Protein AF-X6FQK4-F1 (afdb_monomer)

Nearest PDB structures (foldseek):
  3woj-assembly1_B  TM=8.296E-01  e=2.332E-05  Pseudoxanthomonas mexicana
  7dkb-assembly1_A  TM=7.416E-01  e=2.650E-05  Stenotrophomonas maltophilia R551-3
  3wop-assembly1_B  TM=7.077E-01  e=4.422E-05  Pseudoxanthomonas mexicana
  4y06-assembly2_B  TM=7.006E-01  e=1.016E-04  Pseudoxanthomonas mexicana
  3wor-assembly1_B  TM=6.835E-01  e=1.695E-04  Pseudoxanthomonas mexicana

pLDDT: mean 78.22, std 18.12, range [34.06, 96.94]

Sequence (167 aa):
MWMPGQTAEVGAAMRADGLQIDPAQLGRLDADPLNAVVSLGGCSAPSSVHKAGRNQSSLRVRIHPIPQQGGLGLSHRRFSGGFLAKSLGEELPAAPGSRIYVIEDMRDVTAEMLKSVSDKLNGFARYERLDTNRKALIAACEGQPNSPCDVVPIMAAPPSIPAEARS

Radius of gyration: 21.99 Å; Cα contacts (8 Å, |Δi|>4): 129; chains: 1; bounding box: 53×52×55 Å

Solvent-accessible surface area (backbone atoms only — not comparable to full-atom values): 10969 Å² total; per-residue (Å²): 138,82,56,45,82,48,31,50,82,49,26,68,61,44,42,74,75,62,51,87,64,64,36,58,48,56,44,36,47,83,34,77,74,47,52,33,48,31,35,52,85,90,48,78,38,63,40,47,79,43,74,70,56,98,89,38,78,41,80,45,66,78,70,87,81,74,86,80,62,92,79,63,71,92,84,68,72,48,88,84,71,58,88,80,61,92,46,81,89,58,56,74,82,73,64,89,88,70,56,79,46,73,67,80,80,88,79,91,53,64,70,64,44,46,57,95,60,57,93,84,48,55,74,66,61,43,49,54,49,39,51,51,35,48,53,52,54,33,56,66,52,43,71,44,88,94,40,88,60,83,86,80,92,70,87,72,71,76,77,77,76,60,76,83,76,76,119

Structure (mmCIF, N/CA/C/O backbone):
data_AF-X6FQK4-F1
#
_entry.id   AF-X6FQK4-F1
#
loop_
_atom_site.group_PDB
_atom_site.id
_atom_site.type_symbol
_atom_site.label_atom_id
_atom_site.label_alt_id
_atom_site.label_comp_id
_atom_site.label_asym_id
_atom_site.label_entity_id
_atom_site.label_seq_id
_atom_site.pdbx_PDB_ins_code
_atom_site.Cartn_x
_atom_site.Cartn_y
_atom_site.Cartn_z
_atom_site.occupancy
_atom_site.B_iso_or_equiv
_atom_site.auth_seq_id
_atom_site.auth_comp_id
_atom_site.auth_asym_id
_atom_site.auth_atom_id
_atom_site.pdbx_PDB_model_num
ATOM 1 N N . MET A 1 1 ? -14.454 -4.004 -6.851 1.00 83.12 1 MET A N 1
ATOM 2 C CA . MET A 1 1 ? -12.980 -4.017 -6.728 1.00 83.12 1 MET A CA 1
ATOM 3 C C . MET A 1 1 ? -12.654 -4.852 -5.506 1.00 83.12 1 MET A C 1
ATOM 5 O O . MET A 1 1 ? -13.236 -4.579 -4.466 1.00 83.12 1 MET A O 1
ATOM 9 N N . TRP A 1 2 ? -11.832 -5.890 -5.655 1.00 87.75 2 TRP A N 1
ATOM 10 C CA . TRP A 1 2 ? -11.485 -6.822 -4.575 1.00 87.75 2 TRP A CA 1
ATOM 11 C C . TRP A 1 2 ? -10.170 -6.413 -3.923 1.00 87.75 2 TRP A C 1
ATOM 13 O O . TRP A 1 2 ? -9.267 -5.948 -4.621 1.00 87.75 2 TRP A O 1
ATOM 23 N N . MET A 1 3 ? -10.047 -6.599 -2.610 1.00 87.75 3 MET A N 1
ATOM 24 C CA . MET A 1 3 ? -8.748 -6.472 -1.953 1.00 87.75 3 MET A CA 1
ATOM 25 C C . MET A 1 3 ? -7.875 -7.699 -2.246 1.00 87.75 3 MET A C 1
ATOM 27 O O . MET A 1 3 ? -8.416 -8.798 -2.380 1.00 87.75 3 MET A O 1
ATOM 31 N N . PRO A 1 4 ? -6.537 -7.553 -2.266 1.00 88.19 4 PRO A N 1
ATOM 32 C CA . PRO A 1 4 ? -5.607 -8.675 -2.412 1.00 88.19 4 PRO A CA 1
ATOM 33 C C . PRO A 1 4 ? -5.918 -9.842 -1.463 1.00 88.19 4 PRO A C 1
ATOM 35 O O . PRO A 1 4 ? -6.039 -10.981 -1.907 1.00 88.19 4 PRO A O 1
ATOM 38 N N . GLY A 1 5 ? -6.190 -9.559 -0.184 1.00 85.31 5 GLY A N 1
ATOM 39 C CA . GLY A 1 5 ? -6.549 -10.583 0.807 1.00 85.31 5 GLY A CA 1
ATOM 40 C C . GLY A 1 5 ? -7.865 -11.332 0.538 1.00 85.31 5 GLY A C 1
ATOM 41 O O . GLY A 1 5 ? -8.058 -12.418 1.068 1.00 85.31 5 GLY A O 1
ATOM 42 N N . GLN A 1 6 ? -8.755 -10.802 -0.309 1.00 88.88 6 GLN A N 1
ATOM 43 C CA . GLN A 1 6 ? -10.044 -11.425 -0.652 1.00 88.88 6 GLN A CA 1
ATOM 44 C C . GLN A 1 6 ? -9.968 -12.316 -1.900 1.00 88.88 6 GLN A C 1
ATOM 46 O O . GLN A 1 6 ? -10.919 -13.027 -2.218 1.00 88.88 6 GLN A O 1
ATOM 51 N N . THR A 1 7 ? -8.854 -12.287 -2.635 1.00 89.06 7 THR A N 1
ATOM 52 C CA . THR A 1 7 ? -8.713 -12.974 -3.933 1.00 89.06 7 THR A CA 1
ATOM 53 C C . THR A 1 7 ? -8.878 -14.491 -3.838 1.00 89.06 7 THR A C 1
ATOM 55 O O . THR A 1 7 ? -9.405 -15.109 -4.762 1.00 89.06 7 THR A O 1
ATOM 58 N N . ALA A 1 8 ? -8.517 -15.092 -2.702 1.00 88.62 8 ALA A N 1
ATOM 59 C CA . ALA A 1 8 ? -8.751 -16.509 -2.446 1.00 88.62 8 ALA A CA 1
ATOM 60 C C . ALA A 1 8 ? -10.253 -16.856 -2.407 1.00 88.62 8 ALA A C 1
ATOM 62 O O . ALA A 1 8 ? -10.662 -17.858 -2.994 1.00 88.62 8 ALA A O 1
ATOM 63 N N . GLU A 1 9 ? -11.083 -16.009 -1.787 1.00 89.38 9 GLU A N 1
ATOM 64 C CA . GLU A 1 9 ? -12.531 -16.233 -1.636 1.00 89.38 9 GLU A CA 1
ATOM 65 C C . GLU A 1 9 ? -13.260 -16.193 -2.984 1.00 89.38 9 GLU A C 1
ATOM 67 O O . GLU A 1 9 ? -14.168 -16.981 -3.243 1.00 89.38 9 GLU A O 1
ATOM 72 N N . VAL A 1 10 ? -12.822 -15.308 -3.881 1.00 92.12 10 VAL A N 1
ATOM 73 C CA . VAL A 1 10 ? -13.393 -15.154 -5.231 1.00 92.12 10 VAL A CA 1
ATOM 74 C C . VAL A 1 10 ? -12.674 -15.996 -6.283 1.00 92.12 10 VAL A C 1
ATOM 76 O O . VAL A 1 10 ? -12.999 -15.942 -7.470 1.00 92.12 10 VAL A O 1
ATOM 79 N N . GLY A 1 11 ? -11.710 -16.812 -5.861 1.00 91.94 11 GLY A N 1
ATOM 80 C CA . GLY A 1 11 ? -10.795 -17.506 -6.753 1.00 91.94 11 GLY A CA 1
ATOM 81 C C . GLY A 1 11 ? -11.466 -18.481 -7.720 1.00 91.94 11 GLY A C 1
ATOM 82 O O . GLY A 1 11 ? -10.976 -18.676 -8.830 1.00 91.94 11 GLY A O 1
ATOM 83 N N . ALA A 1 12 ? -12.599 -19.081 -7.342 1.00 93.19 12 ALA A N 1
ATOM 84 C CA . ALA A 1 12 ? -13.366 -19.949 -8.239 1.00 93.19 12 ALA A CA 1
ATOM 85 C C . ALA A 1 12 ? -13.907 -19.179 -9.456 1.00 93.19 12 ALA A C 1
ATOM 87 O O . ALA A 1 12 ? -13.755 -19.643 -10.585 1.00 93.19 12 ALA A O 1
ATOM 88 N N . ALA A 1 13 ? -14.460 -17.982 -9.234 1.00 94.19 13 ALA A N 1
ATOM 89 C CA . ALA A 1 13 ? -14.931 -17.113 -10.308 1.00 94.19 13 ALA A CA 1
ATOM 90 C C . ALA A 1 13 ? -13.761 -16.625 -11.177 1.00 94.19 13 ALA A C 1
ATOM 92 O O . ALA A 1 13 ? -13.819 -16.730 -12.395 1.00 94.19 13 ALA A O 1
ATOM 93 N N . MET A 1 14 ? -12.647 -16.211 -10.559 1.00 93.88 14 MET A N 1
ATOM 94 C CA . MET A 1 14 ? -11.460 -15.762 -11.302 1.00 93.88 14 MET A CA 1
ATOM 95 C C . MET A 1 14 ? -10.903 -16.850 -12.233 1.00 93.88 14 MET A C 1
ATOM 97 O O . MET A 1 14 ? -10.514 -16.558 -13.362 1.00 93.88 14 MET A O 1
ATOM 101 N N . ARG A 1 15 ? -10.868 -18.112 -11.780 1.00 94.44 15 ARG A N 1
ATOM 102 C CA . ARG A 1 15 ? -10.434 -19.245 -12.615 1.00 94.44 15 ARG A CA 1
ATOM 103 C C . ARG A 1 15 ? -11.431 -19.545 -13.734 1.00 94.44 15 ARG A C 1
ATOM 105 O O . ARG A 1 15 ? -10.999 -19.832 -14.846 1.00 94.44 15 ARG A O 1
ATOM 112 N N . ALA A 1 16 ? -12.735 -19.451 -13.465 1.00 96.31 16 ALA A N 1
ATOM 113 C CA . ALA A 1 16 ? -13.768 -19.602 -14.492 1.00 96.31 16 ALA A CA 1
ATOM 114 C C . ALA A 1 16 ? -13.632 -18.544 -15.603 1.00 96.31 16 ALA A C 1
ATOM 116 O O . ALA A 1 16 ? -13.812 -18.864 -16.775 1.00 96.31 16 ALA A O 1
ATOM 117 N N . ASP A 1 17 ? -13.205 -17.332 -15.242 1.00 95.88 17 ASP A N 1
ATOM 118 C CA . ASP A 1 17 ? -12.923 -16.234 -16.175 1.00 95.88 17 ASP A CA 1
ATOM 119 C C . ASP A 1 17 ? -11.543 -16.346 -16.861 1.00 95.88 17 ASP A C 1
ATOM 121 O O . ASP A 1 17 ? -11.167 -15.490 -17.664 1.00 95.88 17 ASP A O 1
ATOM 125 N N . GLY A 1 18 ? -10.777 -17.407 -16.579 1.00 96.00 18 GLY A N 1
ATOM 126 C CA . GLY A 1 18 ? -9.533 -17.728 -17.277 1.00 96.00 18 GLY A CA 1
ATOM 127 C C . GLY A 1 18 ? -8.243 -17.356 -16.546 1.00 96.00 18 GLY A C 1
ATOM 128 O O . GLY A 1 18 ? -7.176 -17.405 -17.165 1.00 96.00 18 GLY A O 1
ATOM 129 N N . LEU A 1 19 ? -8.283 -17.021 -15.250 1.00 94.25 19 LEU A N 1
ATOM 130 C CA . LEU A 1 19 ? -7.062 -16.845 -14.458 1.00 94.25 19 LEU A CA 1
ATOM 131 C C . LEU A 1 19 ? -6.257 -18.156 -14.408 1.00 94.25 19 LEU A C 1
ATOM 133 O O . LEU A 1 19 ? -6.755 -19.184 -13.953 1.00 94.25 19 LEU A O 1
ATOM 137 N N . GLN A 1 20 ? -5.000 -18.097 -14.853 1.00 94.31 20 GLN A N 1
ATOM 138 C CA . GLN A 1 20 ? -4.105 -19.263 -14.949 1.00 94.31 20 GLN A CA 1
ATOM 139 C C . GLN A 1 20 ? -3.188 -19.450 -13.733 1.00 94.31 20 GLN A C 1
ATOM 141 O O . GLN A 1 20 ? -2.546 -20.487 -13.596 1.00 94.31 20 GLN A O 1
ATOM 146 N N . ILE A 1 21 ? -3.097 -18.443 -12.866 1.00 92.19 21 ILE A N 1
ATOM 147 C CA . ILE A 1 21 ? -2.326 -18.506 -11.620 1.00 92.19 21 ILE A CA 1
ATOM 148 C C . ILE A 1 21 ? -3.248 -18.829 -10.452 1.00 92.19 21 ILE A C 1
ATOM 150 O O . ILE A 1 21 ? -4.464 -18.647 -10.543 1.00 92.19 21 ILE A O 1
ATOM 154 N N . ASP A 1 22 ? -2.675 -19.288 -9.343 1.00 91.50 22 ASP A N 1
ATOM 155 C CA . ASP A 1 22 ? -3.448 -19.500 -8.128 1.00 91.50 22 ASP A CA 1
ATOM 156 C C . ASP A 1 22 ? -3.954 -18.147 -7.580 1.00 91.50 22 ASP A C 1
ATOM 158 O O . ASP A 1 22 ? -3.133 -17.293 -7.247 1.00 91.50 22 ASP A O 1
ATOM 162 N N . PRO A 1 23 ? -5.276 -17.915 -7.454 1.00 91.62 23 PRO A N 1
ATOM 163 C CA . PRO A 1 23 ? -5.832 -16.729 -6.811 1.00 91.62 23 PRO A CA 1
ATOM 164 C C . PRO A 1 23 ? -5.220 -16.426 -5.442 1.00 91.62 23 PRO A C 1
ATOM 166 O O . PRO A 1 23 ? -5.034 -15.260 -5.127 1.00 91.62 23 PRO A O 1
ATOM 169 N N . ALA A 1 24 ? -4.844 -17.438 -4.649 1.00 89.06 24 ALA A N 1
ATOM 170 C CA . ALA A 1 24 ? -4.211 -17.209 -3.348 1.00 89.06 24 ALA A CA 1
ATOM 171 C C . ALA A 1 24 ? -2.852 -16.489 -3.458 1.00 89.06 24 ALA A C 1
ATOM 173 O O . ALA A 1 24 ? -2.458 -15.755 -2.551 1.00 89.06 24 ALA A O 1
ATOM 174 N N . GLN A 1 25 ? -2.155 -16.632 -4.590 1.00 90.00 25 GLN A N 1
ATOM 175 C CA . GLN A 1 25 ? -0.916 -15.909 -4.876 1.00 90.00 25 GLN A CA 1
ATOM 176 C C . GLN A 1 25 ? -1.156 -14.398 -4.987 1.00 90.00 25 GLN A C 1
ATOM 178 O O . GLN A 1 25 ? -0.294 -13.612 -4.610 1.00 90.00 25 GLN A O 1
ATOM 183 N N . LEU A 1 26 ? -2.348 -13.973 -5.413 1.00 89.69 26 LEU A N 1
ATOM 184 C CA . LEU A 1 26 ? -2.734 -12.561 -5.461 1.00 89.69 26 LEU A CA 1
ATOM 185 C C . LEU A 1 26 ? -3.021 -11.964 -4.070 1.00 89.69 26 LEU A C 1
ATOM 187 O O . LEU A 1 26 ? -3.297 -10.775 -3.964 1.00 89.69 26 LEU A O 1
ATOM 191 N N . GLY A 1 27 ? -2.939 -12.750 -2.995 1.00 88.06 27 GLY A N 1
ATOM 192 C CA . GLY A 1 27 ? -2.893 -12.234 -1.625 1.00 88.06 27 GLY A CA 1
ATOM 193 C C . GLY A 1 27 ? -1.486 -11.844 -1.163 1.00 88.06 27 GLY A C 1
ATOM 194 O O . GLY A 1 27 ? -1.341 -11.170 -0.146 1.00 88.06 27 GLY A O 1
ATOM 195 N N . ARG A 1 28 ? -0.441 -12.258 -1.891 1.00 87.69 28 ARG A N 1
ATOM 196 C CA . ARG A 1 28 ? 0.966 -12.051 -1.532 1.00 87.69 28 ARG A CA 1
ATOM 197 C C . ARG A 1 28 ? 1.509 -10.799 -2.213 1.00 87.69 28 ARG A C 1
ATOM 199 O O . ARG A 1 28 ? 1.847 -10.824 -3.391 1.00 87.69 28 ARG A O 1
ATOM 206 N N . LEU A 1 29 ? 1.587 -9.699 -1.468 1.00 87.50 29 LEU A N 1
ATOM 207 C CA . LEU A 1 29 ? 2.093 -8.414 -1.978 1.00 87.50 29 LEU A CA 1
ATOM 208 C C . LEU A 1 29 ? 3.618 -8.397 -2.147 1.00 87.50 29 LEU A C 1
ATOM 210 O O . LEU A 1 29 ? 4.143 -7.625 -2.941 1.00 87.50 29 LEU A O 1
ATOM 214 N N . ASP A 1 30 ? 4.314 -9.287 -1.443 1.00 84.88 30 ASP A N 1
ATOM 215 C CA . ASP A 1 30 ? 5.761 -9.492 -1.495 1.00 84.88 30 ASP A CA 1
ATOM 216 C C . ASP A 1 30 ? 6.210 -10.404 -2.652 1.00 84.88 30 ASP A C 1
ATOM 218 O O . ASP A 1 30 ? 7.408 -10.552 -2.903 1.00 84.88 30 ASP A O 1
ATOM 222 N N . ALA A 1 31 ? 5.263 -11.012 -3.373 1.00 85.31 31 ALA A N 1
ATOM 223 C CA . ALA A 1 31 ? 5.526 -11.990 -4.421 1.00 85.31 31 ALA A CA 1
ATOM 224 C C . ALA A 1 31 ? 4.963 -11.564 -5.783 1.00 85.31 31 ALA A C 1
ATOM 226 O O . ALA A 1 31 ? 4.054 -10.736 -5.890 1.00 85.31 31 ALA A O 1
ATOM 227 N N . ASP A 1 32 ? 5.504 -12.170 -6.840 1.00 84.94 32 ASP A N 1
ATOM 228 C CA . ASP A 1 32 ? 4.987 -11.993 -8.194 1.00 84.94 32 ASP A CA 1
ATOM 229 C C . ASP A 1 32 ? 3.508 -12.427 -8.251 1.00 84.94 32 ASP A C 1
ATOM 231 O O . ASP A 1 32 ? 3.145 -13.433 -7.637 1.00 84.94 32 ASP A O 1
ATOM 235 N N . PRO A 1 33 ? 2.641 -11.733 -9.012 1.00 87.44 33 PRO A N 1
ATOM 236 C CA . PRO A 1 33 ? 2.933 -10.537 -9.804 1.00 87.44 33 PRO A CA 1
ATOM 237 C C . PRO A 1 33 ? 2.742 -9.212 -9.041 1.00 87.44 33 PRO A C 1
ATOM 239 O O . PRO A 1 33 ? 2.962 -8.149 -9.621 1.00 87.44 33 PRO A O 1
ATOM 242 N N . LEU A 1 34 ? 2.262 -9.232 -7.792 1.00 88.75 34 LEU A N 1
ATOM 243 C CA . LEU A 1 34 ? 1.819 -8.010 -7.110 1.00 88.75 34 LEU A CA 1
ATOM 244 C C . LEU A 1 34 ? 2.961 -7.159 -6.554 1.00 88.75 34 LEU A C 1
ATOM 246 O O . LEU A 1 34 ? 2.822 -5.938 -6.528 1.00 88.75 34 LEU A O 1
ATOM 250 N N . ASN A 1 35 ? 4.105 -7.761 -6.234 1.00 86.19 35 ASN A N 1
ATOM 251 C CA . ASN A 1 35 ? 5.340 -7.037 -5.902 1.00 86.19 35 ASN A CA 1
ATOM 252 C C . ASN A 1 35 ? 5.823 -6.095 -7.027 1.00 86.19 35 ASN A C 1
ATOM 254 O O . ASN A 1 35 ? 6.616 -5.186 -6.787 1.00 86.19 35 ASN A O 1
ATOM 258 N N . ALA A 1 36 ? 5.353 -6.305 -8.260 1.00 87.06 36 ALA A N 1
ATOM 259 C CA . ALA A 1 36 ? 5.679 -5.491 -9.416 1.00 87.06 36 ALA A CA 1
ATOM 260 C C . ALA A 1 36 ? 4.709 -4.313 -9.601 1.00 87.06 36 ALA A C 1
ATOM 262 O O . ALA A 1 36 ? 4.937 -3.484 -10.481 1.00 87.06 36 ALA A O 1
ATOM 263 N N . VAL A 1 37 ? 3.649 -4.178 -8.804 1.00 87.94 37 VAL A N 1
ATOM 264 C CA . VAL A 1 37 ? 2.700 -3.059 -8.906 1.00 87.94 37 VAL A CA 1
ATOM 265 C C . VAL A 1 37 ? 3.083 -1.961 -7.917 1.00 87.94 37 VAL A C 1
ATOM 267 O O . VAL A 1 37 ? 3.206 -2.205 -6.722 1.00 87.94 37 VAL A O 1
ATOM 270 N N . VAL A 1 38 ? 3.242 -0.728 -8.405 1.00 89.19 38 VAL A N 1
ATOM 271 C CA . VAL A 1 38 ? 3.621 0.427 -7.574 1.00 89.19 38 VAL A CA 1
ATOM 272 C C . VAL A 1 38 ? 2.633 1.580 -7.716 1.00 89.19 38 VAL A C 1
ATOM 274 O O . VAL A 1 38 ? 1.948 1.718 -8.735 1.00 89.19 38 VAL A O 1
ATOM 277 N N . SER A 1 39 ? 2.577 2.440 -6.700 1.00 89.31 39 SER A N 1
ATOM 278 C CA . SER A 1 39 ? 1.790 3.676 -6.721 1.00 89.31 39 SER A CA 1
ATOM 279 C C . SER A 1 39 ? 2.678 4.885 -7.009 1.00 89.31 39 SER A C 1
ATOM 281 O O . SER A 1 39 ? 3.774 5.016 -6.471 1.00 89.31 39 SER A O 1
ATOM 283 N N . LEU A 1 40 ? 2.182 5.794 -7.844 1.00 86.94 40 LEU A N 1
ATOM 284 C CA . 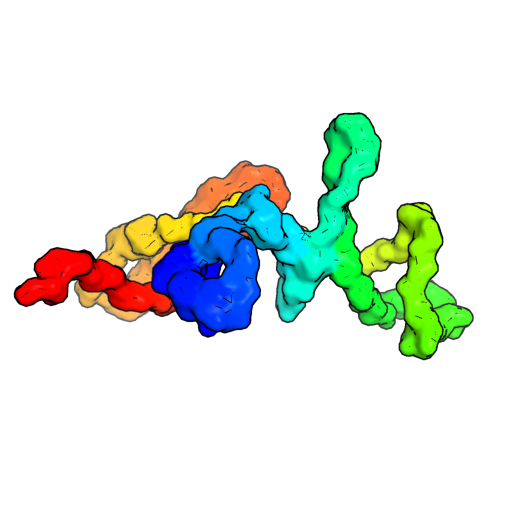LEU A 1 40 ? 2.792 7.091 -8.151 1.00 86.94 40 LEU A CA 1
ATOM 285 C C . LEU A 1 40 ? 2.113 8.250 -7.397 1.00 86.94 40 LEU A C 1
ATOM 287 O O . LEU A 1 40 ? 2.328 9.409 -7.739 1.00 86.94 40 LEU A O 1
ATOM 291 N N . GLY A 1 41 ? 1.254 7.954 -6.412 1.00 81.75 41 GLY A N 1
ATOM 292 C CA . GLY A 1 41 ? 0.497 8.977 -5.680 1.00 81.75 41 GLY A CA 1
ATOM 293 C C . GLY A 1 41 ? -0.686 9.540 -6.477 1.00 81.75 41 GLY A C 1
ATOM 294 O O . GLY A 1 41 ? -0.831 10.749 -6.610 1.00 81.75 41 GLY A O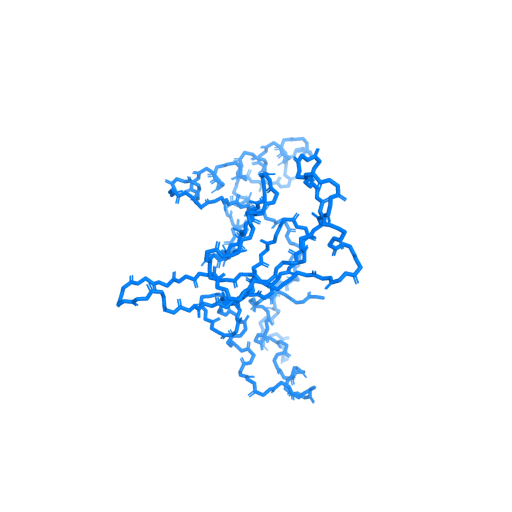 1
ATOM 295 N N . GLY A 1 42 ? -1.519 8.657 -7.037 1.00 83.88 42 GLY A N 1
ATOM 296 C CA . GLY A 1 42 ? -2.701 9.021 -7.839 1.00 83.88 42 GLY A CA 1
ATOM 297 C C . GLY A 1 42 ? -2.822 8.244 -9.151 1.00 83.88 42 GLY A C 1
ATOM 298 O O . GLY A 1 42 ? -3.866 8.258 -9.795 1.00 83.88 42 GLY A O 1
ATOM 299 N N . CYS A 1 43 ? -1.769 7.526 -9.534 1.00 83.81 43 CYS A N 1
ATOM 300 C CA . CYS A 1 43 ? -1.765 6.558 -10.627 1.00 83.81 43 CYS A CA 1
ATOM 301 C C . CYS A 1 43 ? -1.066 5.276 -10.166 1.00 83.81 43 CYS A C 1
ATOM 303 O O . CYS A 1 43 ? -0.180 5.324 -9.312 1.00 83.81 43 CYS A O 1
ATOM 305 N N . SER A 1 44 ? -1.435 4.144 -10.756 1.00 85.19 44 SER A N 1
ATOM 306 C CA . SER A 1 44 ? -0.705 2.882 -10.612 1.00 85.19 44 SER A CA 1
ATOM 307 C C . SER A 1 44 ? 0.227 2.703 -11.801 1.00 85.19 44 SER A C 1
ATOM 309 O O . SER A 1 44 ? -0.115 3.085 -12.922 1.00 85.19 44 SER A O 1
ATOM 311 N N . ALA A 1 45 ? 1.391 2.106 -11.577 1.00 84.50 45 ALA A N 1
ATOM 312 C CA . ALA A 1 45 ? 2.305 1.756 -12.650 1.00 84.50 45 ALA A CA 1
ATOM 313 C C . ALA A 1 45 ? 2.851 0.340 -12.449 1.00 84.50 45 ALA A C 1
ATOM 315 O O . ALA A 1 45 ? 3.092 -0.073 -11.312 1.00 84.50 45 ALA A O 1
ATOM 316 N N . PRO A 1 46 ? 3.073 -0.411 -13.539 1.00 82.06 46 PRO A N 1
ATOM 317 C CA . PRO A 1 46 ? 3.889 -1.601 -13.467 1.00 82.06 46 PRO A CA 1
ATOM 318 C C . PRO A 1 46 ? 5.345 -1.185 -13.256 1.00 82.06 46 PRO A C 1
ATOM 320 O O . PRO A 1 46 ? 5.859 -0.234 -13.858 1.00 82.06 46 PRO A O 1
ATOM 323 N N . SER A 1 47 ? 6.019 -1.937 -12.414 1.00 78.44 47 SER A N 1
ATOM 324 C CA . SER A 1 47 ? 7.442 -1.850 -12.180 1.00 78.44 47 SER A CA 1
ATOM 325 C C . SER A 1 47 ? 8.116 -3.127 -12.665 1.00 78.44 47 SER A C 1
ATOM 327 O O . SER A 1 47 ? 7.502 -4.181 -12.808 1.00 78.44 47 SER A O 1
ATOM 329 N N . SER A 1 48 ? 9.398 -3.015 -12.969 1.00 67.19 48 SER A N 1
ATOM 330 C CA . SER A 1 48 ? 10.250 -4.145 -13.307 1.00 67.19 48 SER A CA 1
ATOM 331 C C . SER A 1 48 ? 11.479 -4.087 -12.421 1.00 67.19 48 SER A C 1
ATOM 333 O O . SER A 1 48 ? 12.203 -3.085 -12.432 1.00 67.19 48 SER A O 1
ATOM 335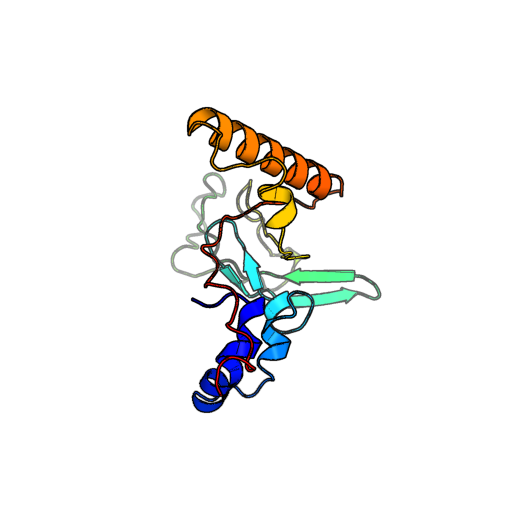 N N . VAL A 1 49 ? 11.718 -5.152 -11.665 1.00 65.44 49 VAL A N 1
ATOM 336 C CA . VAL A 1 49 ? 12.937 -5.304 -10.874 1.00 65.44 49 VAL A CA 1
ATOM 337 C C . VAL A 1 49 ? 13.998 -5.939 -11.768 1.00 65.44 49 VAL A C 1
ATOM 339 O O . VAL A 1 49 ? 13.769 -6.984 -12.371 1.00 65.44 49 VAL A O 1
ATOM 342 N N . HIS A 1 50 ? 15.162 -5.306 -11.883 1.00 64.88 50 HIS A N 1
ATOM 343 C CA . HIS A 1 50 ? 16.309 -5.866 -12.596 1.00 64.88 50 HIS A CA 1
ATOM 344 C C . HIS A 1 50 ? 17.515 -5.950 -11.661 1.00 64.88 50 HIS A C 1
ATOM 346 O O . HIS A 1 50 ? 17.658 -5.153 -10.736 1.00 64.88 50 HIS A O 1
ATOM 352 N N . LYS A 1 51 ? 18.396 -6.934 -11.876 1.00 56.41 51 LYS A N 1
ATOM 353 C CA . LYS A 1 51 ? 19.670 -7.000 -11.151 1.00 56.41 51 LYS A CA 1
ATOM 354 C C . LYS A 1 51 ? 20.612 -5.936 -11.716 1.00 56.41 51 LYS A C 1
ATOM 356 O O . LYS A 1 51 ? 21.172 -6.123 -12.793 1.00 56.41 51 LYS A O 1
ATOM 361 N N . ALA A 1 52 ? 20.822 -4.848 -10.985 1.00 58.38 52 ALA A N 1
ATOM 362 C CA . ALA A 1 52 ? 21.845 -3.842 -11.273 1.00 58.38 52 ALA A CA 1
ATOM 363 C C . ALA A 1 52 ? 23.214 -4.245 -10.687 1.00 58.38 52 ALA A C 1
ATOM 365 O O . ALA A 1 52 ? 23.889 -3.456 -10.034 1.00 58.38 52 ALA A O 1
ATOM 366 N N . GLY A 1 53 ? 23.636 -5.495 -10.907 1.00 55.12 53 GLY A N 1
ATOM 367 C CA . GLY A 1 53 ? 24.918 -6.031 -10.433 1.00 55.12 53 GLY A CA 1
ATOM 368 C C . GLY A 1 53 ? 24.784 -7.206 -9.460 1.00 55.12 53 GLY A C 1
ATOM 369 O O . GLY A 1 53 ? 23.713 -7.792 -9.312 1.00 55.12 53 GLY A O 1
ATOM 370 N N . ARG A 1 54 ? 25.901 -7.588 -8.814 1.00 45.12 54 ARG A N 1
ATOM 371 C CA . ARG A 1 54 ? 25.987 -8.822 -8.003 1.00 45.12 54 ARG A CA 1
ATOM 372 C C . ARG A 1 54 ? 25.080 -8.820 -6.763 1.00 45.12 54 ARG A C 1
ATOM 374 O O . ARG A 1 54 ? 24.566 -9.881 -6.446 1.00 45.12 54 ARG A O 1
ATOM 381 N N . ASN A 1 55 ? 24.827 -7.659 -6.145 1.00 46.88 55 ASN A N 1
ATOM 382 C CA . ASN A 1 55 ? 24.063 -7.528 -4.889 1.00 46.88 55 ASN A CA 1
ATOM 383 C C . ASN A 1 55 ? 23.082 -6.332 -4.873 1.00 46.88 55 ASN A C 1
ATOM 385 O O . ASN A 1 55 ? 22.742 -5.835 -3.805 1.00 46.88 55 ASN A O 1
ATOM 389 N N . GLN A 1 56 ? 22.669 -5.811 -6.033 1.00 45.16 56 GLN A N 1
ATOM 390 C CA . GLN A 1 56 ? 21.761 -4.659 -6.106 1.00 45.16 56 GLN A CA 1
ATOM 391 C C . GLN A 1 56 ? 20.579 -4.978 -7.024 1.00 45.16 56 GLN A C 1
ATOM 393 O O . GLN A 1 56 ? 20.765 -5.335 -8.188 1.00 45.16 56 GLN A O 1
ATOM 398 N N . SER A 1 57 ? 19.363 -4.862 -6.496 1.00 54.12 57 SER A N 1
ATOM 399 C CA . SER A 1 57 ? 18.115 -4.900 -7.259 1.00 54.12 57 SER A CA 1
ATOM 400 C C . SER A 1 57 ? 17.646 -3.470 -7.498 1.00 54.12 57 SER A C 1
ATOM 402 O O . SER A 1 57 ? 17.401 -2.729 -6.550 1.00 54.12 57 SER A O 1
ATOM 404 N N . SER A 1 58 ? 17.532 -3.072 -8.758 1.00 59.66 58 SER A N 1
ATOM 405 C CA . SER A 1 58 ? 17.014 -1.768 -9.157 1.00 59.66 58 SER A CA 1
ATOM 406 C C . SER A 1 58 ? 15.563 -1.903 -9.614 1.00 59.66 58 SER A C 1
ATOM 408 O O . SER A 1 58 ? 15.223 -2.722 -10.474 1.00 59.66 58 SER A O 1
ATOM 410 N N . LEU A 1 59 ? 14.700 -1.064 -9.048 1.00 69.75 59 LEU A N 1
ATOM 411 C CA . LEU A 1 59 ? 13.310 -0.920 -9.456 1.00 69.75 59 LEU A CA 1
ATOM 412 C C . LEU A 1 59 ? 13.234 0.074 -10.618 1.00 69.75 59 LEU A C 1
ATOM 414 O O . LEU A 1 59 ? 13.625 1.230 -10.474 1.00 69.75 59 LEU A O 1
ATOM 418 N N . ARG A 1 60 ? 12.730 -0.358 -11.776 1.00 68.38 60 ARG A N 1
ATOM 419 C CA . ARG A 1 60 ? 12.443 0.533 -12.905 1.00 68.38 60 ARG A CA 1
ATOM 420 C C . ARG A 1 60 ? 10.942 0.656 -13.075 1.00 68.38 60 ARG A C 1
ATOM 422 O O . ARG A 1 60 ? 10.263 -0.347 -13.262 1.00 68.38 60 ARG A O 1
ATOM 429 N N . VAL A 1 61 ? 10.446 1.885 -13.072 1.00 68.31 61 VAL A N 1
ATOM 430 C CA . VAL A 1 61 ? 9.037 2.191 -13.324 1.00 68.31 61 VAL A CA 1
ATOM 431 C C . VAL A 1 61 ? 8.952 2.957 -14.632 1.00 68.31 61 VAL A C 1
ATOM 433 O O . VAL A 1 61 ? 9.629 3.970 -14.806 1.00 68.31 61 VAL A O 1
ATOM 436 N N . ARG A 1 62 ? 8.143 2.471 -15.578 1.00 66.19 62 ARG A N 1
ATOM 437 C CA . ARG A 1 62 ? 7.866 3.232 -16.801 1.00 66.19 62 ARG A CA 1
ATOM 438 C C . ARG A 1 62 ? 6.805 4.273 -16.491 1.00 66.19 62 ARG A C 1
ATOM 440 O O . ARG A 1 62 ? 5.643 3.941 -16.292 1.00 66.19 62 ARG A O 1
ATOM 447 N N . ILE A 1 63 ? 7.221 5.529 -16.482 1.00 61.81 63 ILE A N 1
ATOM 448 C CA . ILE A 1 63 ? 6.345 6.684 -16.314 1.00 61.81 63 ILE A CA 1
ATOM 449 C C . ILE A 1 63 ? 6.320 7.416 -17.653 1.00 61.81 63 ILE A C 1
ATOM 451 O O . ILE A 1 63 ? 7.362 7.545 -18.291 1.00 61.81 63 ILE A O 1
ATOM 455 N N . HIS A 1 64 ? 5.154 7.890 -18.089 1.00 55.78 64 HIS A N 1
ATOM 456 C CA . HIS A 1 64 ? 5.097 8.898 -19.146 1.00 55.78 64 HIS A CA 1
ATOM 457 C C . HIS A 1 64 ? 5.419 10.251 -18.506 1.00 55.78 64 HIS A C 1
ATOM 459 O O . HIS A 1 64 ? 4.589 10.763 -17.751 1.00 55.78 64 HIS A O 1
ATOM 465 N N . PRO A 1 65 ? 6.609 10.834 -18.735 1.00 53.38 65 PRO A N 1
ATOM 466 C CA . PRO A 1 65 ? 6.919 12.124 -18.153 1.00 53.38 65 PRO A CA 1
ATOM 467 C C . PRO A 1 65 ? 6.030 13.181 -18.811 1.00 53.38 65 PRO A C 1
ATOM 469 O O . PRO A 1 65 ? 6.150 13.456 -20.004 1.00 53.38 65 PRO A O 1
ATOM 472 N N . ILE A 1 66 ? 5.151 13.801 -18.027 1.00 53.28 66 ILE A N 1
ATOM 473 C CA . ILE A 1 66 ? 4.536 15.068 -18.420 1.00 53.28 66 ILE A CA 1
ATOM 474 C C . ILE A 1 66 ? 5.665 16.106 -18.363 1.00 53.28 66 ILE A C 1
ATOM 476 O O . ILE A 1 66 ? 6.308 16.240 -17.317 1.00 53.28 66 ILE A O 1
ATOM 480 N N . PRO A 1 67 ? 5.980 16.817 -19.459 1.00 52.12 67 PRO A N 1
ATOM 481 C CA . PRO A 1 67 ? 7.091 17.752 -19.470 1.00 52.12 67 PRO A CA 1
ATOM 482 C C . PRO A 1 67 ? 6.709 18.999 -18.675 1.00 52.12 67 PRO A C 1
ATOM 484 O O . PRO A 1 67 ? 6.252 19.993 -19.223 1.00 52.12 67 PRO A O 1
ATOM 487 N N . GLN A 1 68 ? 6.939 18.958 -17.368 1.00 51.06 68 GLN A N 1
ATOM 488 C CA . GLN A 1 68 ? 6.899 20.129 -16.492 1.00 51.06 68 GLN A CA 1
ATOM 489 C C . GLN A 1 68 ? 8.295 20.763 -16.353 1.00 51.06 68 GLN A C 1
ATOM 491 O O . GLN A 1 68 ? 8.636 21.372 -15.347 1.00 51.06 68 GLN A O 1
ATOM 496 N N . GLN A 1 69 ? 9.141 20.600 -17.372 1.00 49.78 69 GLN A N 1
ATOM 497 C CA . GLN A 1 69 ? 10.490 21.159 -17.407 1.00 49.78 69 GLN A CA 1
ATOM 498 C C . GLN A 1 69 ? 10.433 22.556 -18.033 1.00 49.78 69 GLN A C 1
ATOM 500 O O . GLN A 1 69 ? 10.801 22.740 -19.189 1.00 49.78 69 GLN A O 1
ATOM 505 N N . GLY A 1 70 ? 9.968 23.542 -17.263 1.00 42.53 70 GLY A N 1
ATOM 506 C CA . GLY A 1 70 ? 9.942 24.963 -17.640 1.00 42.53 70 GLY A CA 1
ATOM 507 C C . GLY A 1 70 ? 11.319 25.643 -17.737 1.00 42.53 70 GLY A C 1
ATOM 508 O O . GLY A 1 70 ? 11.382 26.865 -17.696 1.00 42.53 70 GLY A O 1
ATOM 509 N N . GLY A 1 71 ? 12.419 24.885 -17.837 1.00 45.44 71 GLY A N 1
ATOM 510 C CA . GLY A 1 71 ? 13.787 25.426 -17.835 1.00 45.44 71 GLY A CA 1
ATOM 511 C C . GLY A 1 71 ? 14.777 24.758 -18.795 1.00 45.44 71 GLY A C 1
ATOM 512 O O . GLY A 1 71 ? 15.894 25.242 -18.943 1.00 45.44 71 GLY A O 1
ATOM 513 N N . LEU A 1 72 ? 14.396 23.676 -19.483 1.00 45.97 72 LEU A N 1
ATOM 514 C CA . LEU A 1 72 ? 15.203 23.120 -20.571 1.00 45.97 72 LEU A CA 1
ATOM 515 C C . LEU A 1 72 ? 14.757 23.805 -21.858 1.00 45.97 72 LEU A C 1
ATOM 517 O O . LEU A 1 72 ? 13.582 23.713 -22.210 1.00 45.97 72 LEU A O 1
ATOM 521 N N . GLY A 1 73 ? 15.681 24.513 -22.512 1.00 47.19 73 GLY A N 1
ATOM 522 C CA . GLY A 1 73 ? 15.437 25.311 -23.711 1.00 47.19 73 GLY A CA 1
ATOM 523 C C . GLY A 1 73 ? 14.434 24.677 -24.678 1.00 47.19 73 GLY A C 1
ATOM 524 O O . GLY A 1 73 ? 14.424 23.466 -24.906 1.00 47.19 73 GLY A O 1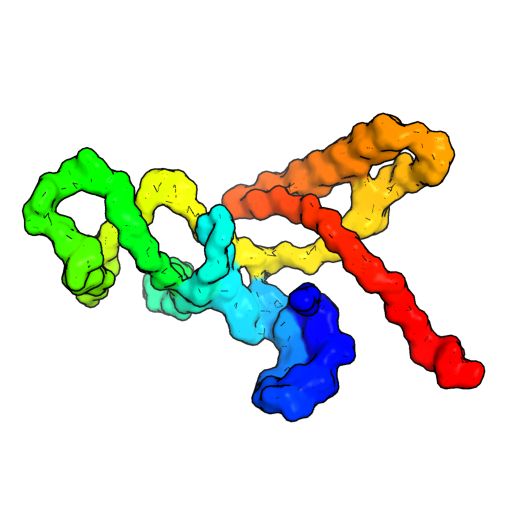
ATOM 525 N N . LEU A 1 74 ? 13.594 25.534 -25.254 1.00 44.38 74 LEU A N 1
ATOM 526 C CA . LEU A 1 74 ? 12.467 25.254 -26.153 1.00 44.38 74 LEU A CA 1
ATOM 527 C C . LEU A 1 74 ? 12.811 24.436 -27.428 1.00 44.38 74 LEU A C 1
ATOM 529 O O . LEU A 1 74 ? 11.970 24.299 -28.313 1.00 44.38 74 LEU A O 1
ATOM 533 N N . SER A 1 75 ? 14.021 23.886 -27.551 1.00 51.28 75 SER A N 1
ATOM 534 C CA . SER A 1 75 ? 14.535 23.178 -28.727 1.00 51.28 75 SER A CA 1
ATOM 535 C C . SER A 1 75 ? 14.170 21.690 -28.797 1.00 51.28 75 SER A C 1
ATOM 537 O O . SER A 1 75 ? 14.292 21.093 -29.864 1.00 51.28 75 SER A O 1
ATOM 539 N N . HIS A 1 76 ? 13.655 21.075 -27.727 1.00 54.00 76 HIS A N 1
ATOM 540 C CA . HIS A 1 76 ? 13.190 19.684 -27.772 1.00 54.00 76 HIS A CA 1
ATOM 541 C C . HIS A 1 76 ? 11.691 19.573 -27.483 1.00 54.00 76 HIS A C 1
ATOM 543 O O . HIS A 1 76 ? 11.271 19.303 -26.352 1.00 54.00 76 HIS A O 1
ATOM 549 N N . ARG A 1 77 ? 10.878 19.736 -28.543 1.00 49.72 77 ARG A N 1
ATOM 550 C CA . ARG A 1 77 ? 9.453 19.352 -28.584 1.00 49.72 77 ARG A CA 1
ATOM 551 C C . ARG A 1 77 ? 9.313 17.836 -28.396 1.00 49.72 77 ARG A C 1
ATOM 553 O O . ARG A 1 77 ? 9.104 17.083 -29.337 1.00 49.72 77 ARG A O 1
ATOM 560 N N . ARG A 1 78 ? 9.413 17.387 -27.148 1.00 59.53 78 ARG A N 1
ATOM 561 C CA . ARG A 1 78 ? 9.219 15.985 -26.734 1.00 59.53 78 ARG A CA 1
ATOM 562 C C . ARG A 1 78 ? 7.747 15.565 -26.721 1.00 59.53 78 ARG A C 1
ATOM 564 O O . ARG A 1 78 ? 7.447 14.383 -26.631 1.00 59.53 78 ARG A O 1
ATOM 571 N N . PHE A 1 79 ? 6.836 16.529 -26.853 1.00 57.41 79 PHE A N 1
ATOM 572 C CA . PHE A 1 79 ? 5.393 16.298 -26.826 1.00 57.41 79 PHE A CA 1
ATOM 573 C C . PHE A 1 79 ? 4.874 15.527 -28.051 1.00 57.41 79 PHE A C 1
ATOM 575 O O . PHE A 1 79 ? 3.871 14.835 -27.941 1.00 57.41 79 PHE A O 1
ATOM 582 N N . SER A 1 80 ? 5.546 15.623 -29.206 1.00 60.28 80 SER A N 1
ATOM 583 C CA . SER A 1 80 ? 5.112 14.969 -30.453 1.00 60.28 80 SER A CA 1
ATOM 584 C C . SER A 1 80 ? 5.936 13.737 -30.840 1.00 60.28 80 SER A C 1
ATOM 586 O O . SER A 1 80 ? 5.455 12.918 -31.613 1.00 60.28 80 SER A O 1
ATOM 588 N N . GLY A 1 81 ? 7.170 13.603 -30.338 1.00 63.84 81 GLY A N 1
ATOM 589 C CA . GLY A 1 81 ? 8.106 12.536 -30.731 1.00 63.84 81 GLY A CA 1
ATOM 590 C C . GLY A 1 81 ? 8.323 11.431 -29.693 1.00 63.84 81 GLY A C 1
ATOM 591 O O . GLY A 1 81 ? 9.054 10.484 -29.969 1.00 63.84 81 GLY A O 1
ATOM 592 N N . GLY A 1 82 ? 7.725 11.548 -28.503 1.00 69.31 82 GLY A N 1
ATOM 593 C CA . GLY A 1 82 ? 8.026 10.662 -27.379 1.00 69.31 82 GLY A CA 1
ATOM 594 C C . GLY A 1 82 ? 9.460 10.828 -26.857 1.00 69.31 82 GLY A C 1
ATOM 595 O O . GLY A 1 82 ? 10.237 11.660 -27.330 1.00 69.31 82 GLY A O 1
ATOM 596 N N . PHE A 1 83 ? 9.811 10.050 -25.836 1.00 76.50 83 PHE A N 1
ATOM 597 C CA . PHE A 1 83 ? 11.161 10.001 -25.281 1.00 76.50 83 PHE A CA 1
ATOM 598 C C . PHE A 1 83 ? 11.524 8.552 -24.952 1.00 76.50 83 PHE A C 1
ATOM 600 O O . PHE A 1 83 ? 10.776 7.870 -24.253 1.00 76.50 83 PHE A O 1
ATOM 607 N N . LEU A 1 84 ? 12.671 8.094 -25.453 1.00 80.50 84 LEU A N 1
ATOM 608 C CA . LEU A 1 84 ? 13.227 6.774 -25.172 1.00 80.50 84 LEU A CA 1
ATOM 609 C C . LEU A 1 84 ? 14.729 6.922 -24.924 1.00 80.50 84 LEU A C 1
ATOM 611 O O . LEU A 1 84 ? 15.489 7.169 -25.859 1.00 80.50 84 LEU A O 1
ATOM 615 N N . ALA A 1 85 ? 15.143 6.768 -23.670 1.00 79.25 85 ALA A N 1
ATOM 616 C CA . ALA A 1 85 ? 16.552 6.686 -23.305 1.00 79.25 85 ALA A CA 1
ATOM 617 C C . ALA A 1 85 ? 17.124 5.333 -23.762 1.00 79.25 85 ALA A C 1
ATOM 619 O O . ALA A 1 85 ? 16.529 4.288 -23.484 1.00 79.25 85 ALA A O 1
ATOM 620 N N . LYS A 1 86 ? 18.269 5.330 -24.457 1.00 83.06 86 LYS A N 1
ATOM 621 C CA . LYS A 1 86 ? 18.939 4.087 -24.886 1.00 83.06 86 LYS A CA 1
ATOM 622 C C . LYS A 1 86 ? 19.813 3.488 -23.786 1.00 83.06 86 LYS A C 1
ATOM 624 O O . LYS A 1 86 ? 20.152 2.308 -23.843 1.00 83.06 86 LYS A O 1
ATOM 629 N N . SER A 1 87 ? 20.163 4.290 -22.784 1.00 81.12 87 SER A N 1
ATOM 630 C CA . SER A 1 87 ? 20.986 3.897 -21.645 1.00 81.12 87 SER A CA 1
ATOM 631 C C . SER A 1 87 ? 20.503 4.565 -20.354 1.00 81.12 87 SER A C 1
ATOM 633 O O . SER A 1 87 ? 19.780 5.558 -20.391 1.00 81.12 87 SER A O 1
ATOM 635 N N . LEU A 1 88 ? 20.913 4.031 -19.197 1.00 77.44 88 LEU A N 1
ATOM 636 C CA . LEU A 1 88 ? 20.584 4.614 -17.887 1.00 77.44 88 LEU A CA 1
ATOM 637 C C . LEU A 1 88 ? 21.103 6.053 -17.733 1.00 77.44 88 LEU A C 1
ATOM 639 O O . LEU A 1 88 ? 20.449 6.870 -17.100 1.00 77.44 88 LEU A O 1
ATOM 643 N N . GLY A 1 89 ? 22.253 6.376 -18.333 1.00 81.06 89 GLY A N 1
ATOM 644 C CA . GLY A 1 89 ? 22.822 7.728 -18.287 1.00 81.06 89 GLY A CA 1
ATOM 645 C C . GLY A 1 89 ? 22.058 8.753 -19.131 1.00 81.06 89 GLY A C 1
ATOM 646 O O . GLY A 1 89 ? 22.250 9.951 -18.955 1.00 81.06 89 GLY A O 1
ATOM 647 N N . GLU A 1 90 ? 21.190 8.291 -20.033 1.00 80.94 90 GLU A N 1
ATOM 648 C CA . GLU A 1 90 ? 20.303 9.140 -20.830 1.00 80.94 90 GLU A CA 1
ATOM 649 C C . GLU A 1 90 ? 18.942 9.351 -20.154 1.00 80.94 90 GLU A C 1
ATOM 651 O O . GLU A 1 90 ? 18.130 10.119 -20.669 1.00 80.94 90 GLU A O 1
ATOM 656 N N . GLU A 1 91 ? 18.657 8.682 -19.029 1.00 77.38 91 GLU A N 1
ATOM 657 C CA . GLU A 1 91 ? 17.398 8.875 -18.311 1.00 77.38 91 GLU A CA 1
ATOM 658 C C . GLU A 1 91 ? 17.302 10.291 -17.748 1.00 77.38 91 GLU A C 1
ATOM 660 O O . GLU A 1 91 ? 18.224 10.828 -17.134 1.00 77.38 91 GLU A O 1
ATOM 665 N N . LEU A 1 92 ? 16.142 10.904 -17.960 1.00 77.75 92 LEU A N 1
ATOM 666 C CA . LEU A 1 92 ? 15.852 12.212 -17.403 1.00 77.75 92 LEU A CA 1
ATOM 667 C C . LEU A 1 92 ? 15.329 12.055 -15.975 1.00 77.75 92 LEU A C 1
ATOM 669 O O . LEU A 1 92 ? 14.525 11.152 -15.721 1.00 77.75 92 LEU A O 1
ATOM 673 N N . PRO A 1 93 ? 15.709 12.954 -15.054 1.00 76.50 93 PRO A N 1
ATOM 674 C CA . PRO A 1 93 ? 15.130 12.953 -13.724 1.00 76.50 93 PRO A CA 1
ATOM 675 C C . PRO A 1 93 ? 13.618 13.191 -13.808 1.00 76.50 93 PRO A C 1
ATOM 677 O O . PRO A 1 93 ? 13.135 14.007 -14.604 1.00 76.50 93 PRO A O 1
ATOM 680 N N . ALA A 1 94 ? 12.871 12.485 -12.960 1.00 75.88 94 ALA A N 1
ATOM 681 C CA . ALA A 1 94 ? 11.452 12.748 -12.762 1.00 75.88 94 ALA A CA 1
ATOM 682 C C . ALA A 1 94 ? 11.232 14.180 -12.238 1.00 75.88 94 ALA A C 1
ATOM 684 O O . ALA A 1 94 ? 12.154 14.820 -11.723 1.00 75.88 94 ALA A O 1
ATOM 685 N N . ALA A 1 95 ? 10.006 14.696 -12.368 1.00 75.81 95 ALA A N 1
ATOM 686 C CA . ALA A 1 95 ? 9.675 16.022 -11.853 1.00 75.81 95 ALA A CA 1
ATOM 687 C C . ALA A 1 95 ? 9.984 16.106 -10.341 1.00 75.81 95 ALA A C 1
ATOM 689 O O . ALA A 1 95 ? 9.730 15.126 -9.626 1.00 75.81 95 ALA A O 1
ATOM 690 N N . PRO A 1 96 ? 10.513 17.236 -9.833 1.00 80.75 96 PRO A N 1
ATOM 691 C CA . PRO A 1 96 ? 10.770 17.401 -8.406 1.00 80.75 96 PRO A CA 1
ATOM 692 C C . PRO A 1 96 ? 9.531 17.058 -7.571 1.00 80.75 96 PRO A C 1
ATOM 694 O O . PRO A 1 96 ? 8.424 17.474 -7.897 1.00 80.75 96 PRO A O 1
ATOM 697 N N . GLY A 1 97 ? 9.715 16.270 -6.511 1.00 82.19 97 GLY A N 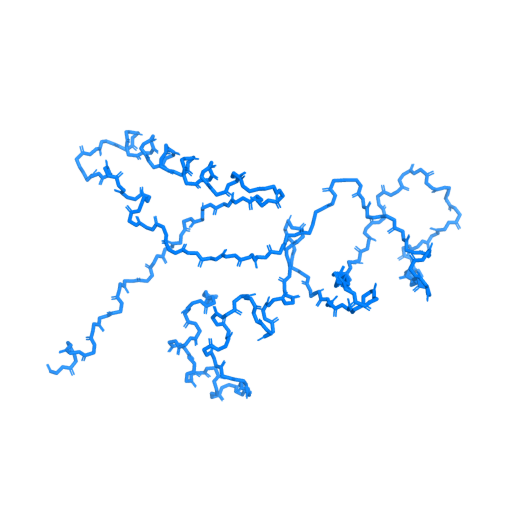1
ATOM 698 C CA . GLY A 1 97 ? 8.612 15.795 -5.668 1.00 82.19 97 GLY A CA 1
ATOM 699 C C . GLY A 1 97 ? 7.911 14.523 -6.159 1.00 82.19 97 GLY A C 1
ATOM 700 O O . GLY A 1 97 ? 7.079 13.999 -5.425 1.00 82.19 97 GLY A O 1
ATOM 701 N N . SER A 1 98 ? 8.264 13.978 -7.330 1.00 82.81 98 SER A N 1
ATOM 702 C CA . SER A 1 98 ? 7.757 12.670 -7.775 1.00 82.81 98 SER A CA 1
ATOM 703 C C . SER A 1 98 ? 8.178 11.567 -6.803 1.00 82.81 98 SER A C 1
ATOM 705 O O . SER A 1 98 ? 9.349 11.475 -6.427 1.00 82.81 98 SER A O 1
ATOM 707 N N . ARG A 1 99 ? 7.229 10.711 -6.418 1.00 85.88 99 ARG A N 1
ATOM 708 C CA . ARG A 1 99 ? 7.455 9.571 -5.523 1.00 85.88 99 ARG A CA 1
ATOM 709 C C . ARG A 1 99 ? 6.940 8.287 -6.158 1.00 85.88 99 ARG A C 1
ATOM 711 O O . ARG A 1 99 ? 5.971 8.299 -6.911 1.00 85.88 99 ARG A O 1
ATOM 718 N N . ILE A 1 100 ? 7.613 7.191 -5.835 1.00 87.56 100 ILE A N 1
ATOM 719 C CA . ILE A 1 100 ? 7.185 5.830 -6.143 1.00 87.56 100 ILE A CA 1
ATOM 720 C C . ILE A 1 100 ? 6.997 5.146 -4.795 1.00 87.56 100 ILE A C 1
ATOM 722 O O . ILE A 1 100 ? 7.920 5.144 -3.982 1.00 87.56 100 ILE A O 1
ATOM 726 N N . TYR A 1 101 ? 5.812 4.592 -4.568 1.00 89.00 101 TYR A N 1
ATOM 727 C CA . TYR A 1 101 ? 5.467 3.855 -3.361 1.00 89.00 101 TYR A CA 1
ATOM 728 C C . TYR A 1 101 ? 5.354 2.373 -3.701 1.00 89.00 101 TYR A C 1
ATOM 730 O O . TYR A 1 101 ? 4.576 1.985 -4.580 1.00 89.00 10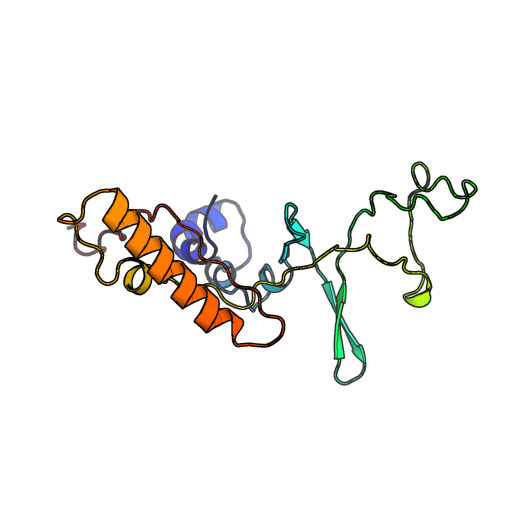1 TYR A O 1
ATOM 738 N N . VAL A 1 102 ? 6.144 1.564 -3.002 1.00 88.44 102 VAL A N 1
ATOM 739 C CA . VAL A 1 102 ? 6.093 0.102 -3.042 1.00 88.44 102 VAL A CA 1
ATOM 740 C C . VAL A 1 102 ? 5.358 -0.350 -1.788 1.00 88.44 102 VAL A C 1
ATOM 742 O O . VAL A 1 102 ? 5.647 0.149 -0.703 1.00 88.44 102 VAL A O 1
ATOM 745 N N . ILE A 1 103 ? 4.381 -1.243 -1.936 1.00 88.31 103 ILE A N 1
ATOM 746 C CA . ILE A 1 103 ? 3.671 -1.790 -0.779 1.00 88.31 103 ILE A CA 1
ATOM 747 C C . ILE A 1 103 ? 4.529 -2.907 -0.189 1.00 88.31 103 ILE A C 1
ATOM 749 O O . ILE A 1 103 ? 4.759 -3.915 -0.849 1.00 88.31 103 ILE A O 1
ATOM 753 N N . GLU A 1 104 ? 5.000 -2.713 1.040 1.00 85.12 104 GLU A N 1
ATOM 754 C CA . GLU A 1 104 ? 5.797 -3.711 1.766 1.00 85.12 104 GLU A CA 1
ATOM 755 C C . GLU A 1 104 ? 4.921 -4.630 2.624 1.00 85.12 104 GLU A C 1
ATOM 757 O O . GLU A 1 104 ? 5.148 -5.835 2.675 1.00 85.12 104 GLU A O 1
ATOM 762 N N . ASP A 1 105 ? 3.904 -4.063 3.278 1.00 86.88 105 ASP A N 1
ATOM 763 C CA . ASP A 1 105 ? 3.003 -4.774 4.183 1.00 86.88 105 ASP A CA 1
ATOM 764 C C . ASP A 1 105 ? 1.576 -4.218 4.080 1.00 86.88 105 ASP A C 1
ATOM 766 O O . ASP A 1 105 ? 1.359 -3.031 3.820 1.00 86.88 105 ASP A O 1
ATOM 770 N N . MET A 1 106 ? 0.596 -5.089 4.307 1.00 87.94 106 MET A N 1
ATOM 771 C CA . MET A 1 106 ? -0.813 -4.741 4.443 1.00 87.94 106 MET A CA 1
ATOM 772 C C . MET A 1 106 ? -1.418 -5.624 5.529 1.00 87.94 106 MET A C 1
ATOM 774 O O . MET A 1 106 ? -1.511 -6.840 5.377 1.00 87.94 106 MET A O 1
ATOM 778 N N . ARG A 1 107 ? -1.871 -4.995 6.611 1.00 88.19 107 ARG A N 1
ATOM 779 C CA . ARG A 1 107 ? -2.387 -5.675 7.801 1.00 88.19 107 ARG A CA 1
ATOM 780 C C . ARG A 1 107 ? -3.744 -5.130 8.214 1.00 88.19 107 ARG A C 1
ATOM 782 O O . ARG A 1 107 ? -4.015 -3.938 8.067 1.00 88.19 107 ARG A O 1
ATOM 789 N N . ASP A 1 108 ? -4.571 -6.010 8.762 1.00 90.62 108 ASP A N 1
ATOM 790 C CA . ASP A 1 108 ? -5.812 -5.618 9.419 1.00 90.62 108 ASP A CA 1
ATOM 791 C C . ASP A 1 108 ? -5.483 -5.003 10.786 1.00 90.62 108 ASP A C 1
ATOM 793 O O . ASP A 1 108 ? -4.870 -5.649 11.631 1.00 90.62 108 ASP A O 1
ATOM 797 N N . VAL A 1 109 ? -5.869 -3.741 10.971 1.00 94.19 109 VAL A N 1
ATOM 798 C CA . VAL A 1 109 ? -5.700 -2.983 12.222 1.00 94.19 109 VAL A CA 1
ATOM 799 C C . VAL A 1 109 ? -7.046 -2.618 12.852 1.00 94.19 109 VAL A C 1
ATOM 801 O O . VAL A 1 109 ? -7.149 -1.655 13.613 1.00 94.19 109 VAL A O 1
ATOM 804 N N . THR A 1 110 ? -8.121 -3.332 12.501 1.00 92.94 110 THR A N 1
ATOM 805 C CA . THR A 1 110 ? -9.487 -3.028 12.952 1.00 92.94 110 THR A CA 1
ATOM 806 C C . THR A 1 110 ? -9.589 -3.055 14.475 1.00 92.94 110 THR A C 1
ATOM 808 O O . THR A 1 110 ? -10.189 -2.157 15.068 1.00 92.94 110 THR A O 1
ATOM 811 N N . ALA A 1 111 ? -8.973 -4.043 15.128 1.00 93.94 111 ALA A N 1
ATOM 812 C CA . ALA A 1 111 ? -9.002 -4.169 16.582 1.00 93.94 111 ALA A CA 1
ATOM 813 C C . ALA A 1 111 ? -8.274 -3.003 17.275 1.00 93.94 111 ALA A C 1
ATOM 815 O O . ALA A 1 111 ? -8.787 -2.426 18.237 1.00 93.94 111 ALA A O 1
ATOM 816 N N . GLU A 1 112 ? -7.105 -2.615 16.770 1.00 94.62 112 GLU A N 1
ATOM 817 C CA . GLU A 1 112 ? -6.311 -1.498 17.276 1.00 94.62 112 GLU A CA 1
ATOM 818 C C . GLU A 1 112 ? -7.001 -0.156 17.023 1.00 94.62 112 GLU A C 1
ATOM 820 O O . GLU A 1 112 ? -7.037 0.697 17.911 1.00 94.62 112 GLU A O 1
ATOM 825 N N . MET A 1 113 ? -7.605 0.017 15.846 1.00 94.62 113 MET A N 1
ATOM 826 C CA . MET A 1 113 ? -8.369 1.212 15.491 1.00 94.62 113 MET A CA 1
ATOM 827 C C . MET A 1 113 ? -9.609 1.382 16.369 1.00 94.62 113 MET A C 1
ATOM 829 O O . MET A 1 113 ? -9.898 2.496 16.806 1.00 94.62 113 MET A O 1
ATOM 833 N N . LEU A 1 114 ? -10.318 0.294 16.677 1.00 93.44 114 LEU A N 1
ATOM 834 C CA . LEU A 1 114 ? -11.518 0.311 17.520 1.00 93.44 114 LEU A CA 1
ATOM 835 C C . LEU A 1 114 ? -11.213 0.234 19.022 1.00 93.44 114 LEU A C 1
ATOM 837 O O . LEU A 1 114 ? -12.131 0.285 19.846 1.00 93.44 114 LEU A O 1
ATOM 841 N N . LYS A 1 115 ? -9.938 0.163 19.415 1.00 93.50 115 LYS A N 1
ATOM 842 C CA . LYS A 1 115 ? -9.544 0.116 20.822 1.00 93.50 115 LYS A CA 1
ATOM 843 C C . LYS A 1 115 ? -10.086 1.329 21.577 1.00 93.50 115 LYS A C 1
ATOM 845 O O . LYS A 1 115 ? -9.832 2.482 21.221 1.00 93.50 115 LYS A O 1
ATOM 850 N N . SER A 1 116 ? -10.825 1.057 22.652 1.00 90.94 116 SER A N 1
ATOM 851 C CA . SER A 1 116 ? -11.468 2.076 23.494 1.00 90.94 116 SER A CA 1
ATOM 852 C C . SER A 1 116 ? -12.480 2.968 22.756 1.00 90.94 116 SER A C 1
ATOM 854 O O . SER A 1 116 ? -12.845 4.032 23.260 1.00 90.94 116 SER A O 1
ATOM 856 N N . VAL A 1 117 ? -12.952 2.542 21.581 1.00 91.12 117 VAL A N 1
ATOM 857 C CA . VAL A 1 117 ? -14.108 3.120 20.897 1.00 91.12 117 VAL A CA 1
ATOM 858 C C . VAL A 1 117 ? -15.337 2.338 21.345 1.00 91.12 117 VAL A C 1
ATOM 860 O O . VAL A 1 117 ? -15.378 1.119 21.237 1.00 91.12 117 VAL A O 1
ATOM 863 N N . SER A 1 118 ? -16.341 3.031 21.877 1.00 87.44 118 SER A N 1
ATOM 864 C CA . SER A 1 118 ? -17.605 2.405 22.275 1.00 87.44 118 SER A CA 1
ATOM 865 C C . SER A 1 118 ? -18.784 3.202 21.744 1.00 87.44 118 SER A C 1
ATOM 867 O O . SER A 1 118 ? -18.675 4.410 21.527 1.00 87.44 118 SER A O 1
ATOM 869 N N . ASP A 1 119 ? -19.932 2.545 21.614 1.00 85.25 119 ASP A N 1
ATOM 870 C CA . ASP A 1 119 ? -21.172 3.186 21.160 1.00 85.25 119 ASP A CA 1
ATOM 871 C C . ASP A 1 119 ? -21.761 4.165 22.187 1.00 85.25 119 ASP A C 1
ATOM 873 O O . ASP A 1 119 ? -22.718 4.875 21.899 1.00 85.25 119 ASP A O 1
ATOM 877 N N . LYS A 1 120 ? -21.162 4.249 23.382 1.00 89.38 120 LYS A N 1
ATOM 878 C CA . LYS A 1 120 ? -21.509 5.232 24.417 1.00 89.38 120 LYS A CA 1
ATOM 879 C C . LYS A 1 120 ? -20.828 6.588 24.202 1.00 89.38 120 LYS A C 1
ATOM 881 O O . LYS A 1 120 ? -21.190 7.557 24.864 1.00 89.38 120 LYS A O 1
ATOM 886 N N . LEU A 1 121 ? -19.817 6.661 23.332 1.00 90.00 121 LEU A N 1
ATOM 887 C CA . LEU A 1 121 ? -19.149 7.918 23.002 1.00 90.00 121 LEU A CA 1
ATOM 888 C C . LEU A 1 121 ? -20.044 8.764 22.095 1.00 90.00 121 LEU A C 1
ATOM 890 O O . LEU A 1 121 ? -20.644 8.256 21.149 1.00 90.00 121 LEU A O 1
ATOM 894 N N . ASN A 1 122 ? -20.077 10.075 22.336 1.00 93.56 122 ASN A N 1
ATOM 895 C CA . ASN A 1 122 ? -20.670 11.000 21.373 1.00 93.56 122 ASN A CA 1
ATOM 896 C C . ASN A 1 122 ? -19.825 11.054 20.082 1.00 93.56 122 ASN A C 1
ATOM 898 O O . ASN A 1 122 ? -18.659 10.651 20.071 1.00 93.56 122 ASN A O 1
ATOM 902 N N . GLY A 1 123 ? -20.407 11.560 18.990 1.00 91.56 123 GLY A N 1
ATOM 903 C CA . GLY A 1 123 ? -19.766 11.544 17.669 1.00 91.56 123 GLY A CA 1
ATOM 904 C C . GLY A 1 123 ? -18.386 12.211 17.634 1.00 91.56 123 GLY A C 1
ATOM 905 O O . GLY A 1 123 ? -17.460 11.661 17.043 1.00 91.56 123 GLY A O 1
ATOM 906 N N . PHE A 1 124 ? -18.219 13.343 18.325 1.00 93.94 124 PHE A N 1
ATOM 907 C CA . PHE A 1 124 ? -16.938 14.048 18.389 1.00 93.94 124 PHE A CA 1
ATOM 908 C C . PHE A 1 124 ? -15.887 13.260 19.182 1.00 93.94 124 PHE A C 1
ATOM 910 O O . PHE A 1 124 ? -14.787 13.028 18.694 1.00 93.94 124 PHE A O 1
ATOM 917 N N . ALA A 1 125 ? -16.242 12.758 20.366 1.00 93.94 125 ALA A N 1
ATOM 918 C CA . ALA A 1 125 ? -15.350 11.941 21.187 1.00 93.94 125 ALA A CA 1
ATOM 919 C C . ALA A 1 125 ? -14.957 10.628 20.488 1.00 93.94 125 ALA A C 1
ATOM 921 O O . ALA A 1 125 ? -13.831 10.154 20.639 1.00 93.94 125 ALA A O 1
ATOM 922 N N . ARG A 1 126 ? -15.871 10.045 19.700 1.00 94.00 126 ARG A N 1
ATOM 923 C CA . ARG A 1 126 ? -15.589 8.880 18.853 1.00 94.00 126 ARG A CA 1
ATOM 924 C C . ARG A 1 126 ? -14.582 9.223 17.756 1.00 94.00 126 ARG A C 1
ATOM 926 O O . ARG A 1 126 ? -13.630 8.469 17.575 1.00 94.00 126 ARG A O 1
ATOM 933 N N . TYR A 1 127 ? -14.769 10.346 17.062 1.00 93.56 127 TYR A N 1
ATOM 934 C CA . TYR A 1 127 ? -13.835 10.826 16.042 1.00 93.56 127 TYR A CA 1
ATOM 935 C C . TYR A 1 127 ? -12.438 11.081 16.623 1.00 93.56 127 TYR A C 1
ATOM 937 O O . TYR A 1 127 ? -11.470 10.513 16.129 1.00 93.56 127 TYR A O 1
ATOM 945 N N . GLU A 1 128 ? -12.340 11.838 17.718 1.00 95.56 128 GLU A N 1
ATOM 946 C CA . GLU A 1 128 ? -11.068 12.140 18.392 1.00 95.56 128 GLU A CA 1
ATOM 947 C C . GLU A 1 128 ? -10.330 10.867 18.823 1.00 95.56 128 GLU A C 1
ATOM 949 O O . GLU A 1 128 ? -9.110 10.752 18.681 1.00 95.56 128 GLU A O 1
ATOM 954 N N . ARG A 1 129 ? -11.069 9.864 19.319 1.00 95.31 129 ARG A N 1
ATOM 955 C CA . ARG A 1 129 ? -10.479 8.573 19.686 1.00 95.31 129 ARG A CA 1
ATOM 956 C C . ARG A 1 129 ? -9.934 7.833 18.465 1.00 95.31 129 ARG A C 1
ATOM 958 O O . ARG A 1 129 ? -8.814 7.334 18.531 1.00 95.31 129 ARG A O 1
ATOM 965 N N . LEU A 1 130 ? -10.700 7.765 17.377 1.00 94.69 130 LEU A N 1
ATOM 966 C CA . LEU A 1 130 ? -10.274 7.116 16.134 1.00 94.69 130 LEU A CA 1
ATOM 967 C C . LEU A 1 130 ? -9.060 7.816 15.515 1.00 94.69 130 LEU A C 1
ATOM 969 O O . LEU A 1 130 ? -8.121 7.144 15.099 1.00 94.69 130 LEU A O 1
ATOM 973 N N . ASP A 1 131 ? -9.050 9.148 15.497 1.00 95.44 131 ASP A N 1
ATOM 974 C CA . ASP A 1 131 ? -7.923 9.944 15.008 1.00 95.44 131 ASP A CA 1
ATOM 975 C C . ASP A 1 131 ? -6.663 9.725 15.861 1.00 95.44 131 ASP A C 1
ATOM 977 O O . ASP A 1 131 ? -5.578 9.487 15.328 1.00 95.44 131 ASP A O 1
ATOM 981 N N . THR A 1 132 ? -6.813 9.684 17.189 1.00 96.94 132 THR A N 1
ATOM 982 C CA . THR A 1 132 ? -5.717 9.345 18.111 1.00 96.94 132 THR A CA 1
ATOM 983 C C . THR A 1 132 ? -5.153 7.951 17.825 1.00 96.94 132 THR A C 1
ATOM 985 O O . THR A 1 132 ? -3.937 7.787 17.718 1.00 96.94 132 THR A O 1
ATOM 988 N N . ASN A 1 133 ? -6.022 6.947 17.675 1.00 96.75 133 ASN A N 1
ATOM 989 C CA . ASN A 1 133 ? -5.608 5.572 17.392 1.00 96.75 133 ASN A CA 1
ATOM 990 C C . ASN A 1 133 ? -4.902 5.477 16.027 1.00 96.75 133 ASN A C 1
ATOM 992 O O . ASN A 1 133 ? -3.842 4.859 15.929 1.00 96.75 133 ASN A O 1
ATOM 996 N N . ARG A 1 134 ? -5.429 6.156 14.997 1.00 96.31 134 ARG A N 1
ATOM 997 C CA . ARG A 1 134 ? -4.817 6.230 13.661 1.00 96.31 134 ARG A CA 1
ATOM 998 C C . ARG A 1 134 ? -3.413 6.818 13.716 1.00 96.31 134 ARG A C 1
ATOM 1000 O O . ARG A 1 134 ? -2.480 6.216 13.194 1.00 96.31 134 ARG A O 1
ATOM 1007 N N . LYS A 1 135 ? -3.252 7.972 14.366 1.00 96.50 135 LYS A N 1
ATOM 1008 C CA . LYS A 1 135 ? -1.952 8.643 14.509 1.00 96.50 135 LYS A CA 1
ATOM 1009 C C . LYS A 1 135 ? -0.942 7.767 15.242 1.00 96.50 135 LYS A C 1
ATOM 1011 O O . LYS A 1 135 ? 0.210 7.709 14.827 1.00 96.50 135 LYS A O 1
ATOM 1016 N N . ALA A 1 136 ? -1.369 7.058 16.287 1.00 96.31 136 ALA A N 1
ATOM 1017 C CA . ALA A 1 136 ? -0.503 6.135 17.017 1.00 96.31 136 ALA A CA 1
ATOM 1018 C C . ALA A 1 136 ? -0.029 4.963 16.139 1.00 96.31 136 ALA A C 1
ATOM 1020 O O . ALA A 1 136 ? 1.149 4.613 16.173 1.00 96.31 136 ALA A O 1
ATOM 1021 N N . LEU A 1 137 ? -0.919 4.389 15.324 1.00 95.75 137 LEU A N 1
ATOM 1022 C CA . LEU A 1 137 ? -0.578 3.307 14.396 1.00 95.75 137 LEU A CA 1
ATOM 1023 C C . LEU A 1 137 ? 0.381 3.762 13.290 1.00 95.75 137 LEU A C 1
ATOM 1025 O O . LEU A 1 137 ? 1.345 3.055 12.998 1.00 95.75 137 LEU A O 1
ATOM 1029 N N . ILE A 1 138 ? 0.144 4.941 12.707 1.00 95.56 138 ILE A N 1
ATOM 1030 C CA . ILE A 1 138 ? 1.036 5.527 11.696 1.00 95.56 138 ILE A CA 1
ATOM 1031 C C . ILE A 1 138 ? 2.408 5.800 12.316 1.00 95.56 138 ILE A C 1
ATOM 1033 O O . ILE A 1 138 ? 3.407 5.318 11.797 1.00 95.56 138 ILE A O 1
ATOM 1037 N N . ALA A 1 139 ? 2.463 6.460 13.476 1.00 95.00 139 ALA A N 1
ATOM 1038 C CA . ALA A 1 139 ? 3.723 6.765 14.154 1.00 95.00 139 ALA A CA 1
ATOM 1039 C C . ALA A 1 139 ? 4.531 5.507 14.515 1.00 95.00 139 ALA A C 1
ATOM 1041 O O . ALA A 1 139 ? 5.755 5.509 14.417 1.00 95.00 139 ALA A O 1
ATOM 1042 N N . ALA A 1 140 ? 3.861 4.420 14.911 1.00 93.19 140 ALA A N 1
ATOM 1043 C CA . ALA A 1 140 ? 4.524 3.145 15.177 1.00 93.19 140 ALA A CA 1
ATOM 1044 C C . ALA A 1 140 ? 5.092 2.497 13.900 1.00 93.19 140 ALA A C 1
ATOM 1046 O O . ALA A 1 140 ? 6.129 1.840 13.952 1.00 93.19 140 ALA A O 1
ATOM 1047 N N . CYS A 1 141 ? 4.420 2.677 12.763 1.00 92.25 141 CYS A N 1
ATOM 1048 C CA . CYS A 1 141 ? 4.825 2.128 11.472 1.00 92.25 141 CYS A CA 1
ATOM 1049 C C . CYS A 1 141 ? 5.978 2.924 10.836 1.00 92.25 141 CYS A C 1
ATOM 1051 O O . CYS A 1 141 ? 6.977 2.341 10.420 1.00 92.25 141 CYS A O 1
ATOM 1053 N N . GLU A 1 142 ? 5.893 4.255 10.862 1.00 93.62 142 GLU A N 1
ATOM 1054 C CA . GLU A 1 142 ? 6.884 5.178 10.286 1.00 93.62 142 GLU A CA 1
ATOM 1055 C C . GLU A 1 142 ? 8.164 5.321 11.129 1.00 93.62 142 GLU A C 1
ATOM 1057 O O . GLU A 1 142 ? 9.046 6.115 10.809 1.00 93.62 142 GLU A O 1
ATOM 1062 N N . GLY A 1 143 ? 8.310 4.537 12.203 1.00 88.06 143 GLY A N 1
ATOM 1063 C CA . GLY A 1 143 ? 9.572 4.435 12.940 1.00 88.06 143 GLY A CA 1
ATOM 1064 C C . GLY A 1 143 ? 10.715 3.836 12.105 1.00 88.06 143 GLY A C 1
ATOM 1065 O O . GLY A 1 143 ? 11.881 3.971 12.476 1.00 88.06 143 GLY A O 1
ATOM 1066 N N . GLN A 1 144 ? 10.395 3.185 10.982 1.00 84.81 144 GLN A N 1
ATOM 1067 C CA . GLN A 1 144 ? 11.371 2.651 10.036 1.00 84.81 144 GLN A CA 1
ATOM 1068 C C . GLN A 1 144 ? 11.772 3.712 8.994 1.00 84.81 144 GLN A C 1
ATOM 1070 O O . GLN A 1 144 ? 10.924 4.459 8.500 1.00 84.81 144 GLN A O 1
ATOM 1075 N N . PRO A 1 145 ? 13.062 3.802 8.623 1.00 85.38 145 PRO A N 1
ATOM 1076 C CA . PRO A 1 145 ? 13.513 4.785 7.648 1.00 85.38 145 PRO A CA 1
ATOM 1077 C C . PRO A 1 145 ? 12.900 4.524 6.264 1.00 85.38 145 PRO A C 1
ATOM 1079 O O . PRO A 1 145 ? 13.011 3.425 5.736 1.00 85.38 145 PRO A O 1
ATOM 1082 N N . ASN A 1 146 ? 12.351 5.573 5.642 1.00 85.12 146 ASN A N 1
ATOM 1083 C CA . ASN A 1 146 ? 11.741 5.558 4.301 1.00 85.12 146 ASN A CA 1
ATOM 1084 C C . ASN A 1 146 ? 10.469 4.703 4.138 1.00 85.12 146 ASN A C 1
ATOM 1086 O O . ASN A 1 146 ? 10.104 4.406 3.002 1.00 85.12 146 ASN A O 1
ATOM 1090 N N . SER A 1 147 ? 9.760 4.387 5.222 1.00 88.00 147 SER A N 1
ATOM 1091 C CA . SER A 1 147 ? 8.510 3.616 5.174 1.00 88.00 147 SER A CA 1
ATOM 1092 C C . SER A 1 147 ? 7.316 4.496 5.563 1.00 88.00 147 SER A C 1
ATOM 1094 O O . SER A 1 147 ? 6.877 4.442 6.711 1.00 88.00 147 SER A O 1
ATOM 1096 N N . PRO A 1 148 ? 6.802 5.354 4.656 1.00 91.62 148 PRO A N 1
ATOM 1097 C CA . PRO A 1 148 ? 5.568 6.086 4.919 1.00 91.62 148 PRO A CA 1
ATOM 1098 C C . PRO A 1 148 ? 4.407 5.099 5.051 1.00 91.62 148 PRO A C 1
ATOM 1100 O O . PRO A 1 148 ? 4.286 4.170 4.249 1.00 91.62 148 PRO A O 1
ATOM 1103 N N . CYS A 1 149 ? 3.537 5.320 6.033 1.00 94.25 149 CYS A N 1
ATOM 1104 C CA . CYS A 1 149 ? 2.433 4.413 6.324 1.00 94.25 149 CYS A CA 1
ATOM 1105 C C . CYS A 1 149 ? 1.095 5.146 6.322 1.00 94.25 149 CYS A C 1
ATOM 1107 O O . CYS A 1 149 ? 0.999 6.312 6.695 1.00 94.25 149 CYS A O 1
ATOM 1109 N N . ASP A 1 150 ? 0.032 4.437 5.952 1.00 92.62 150 ASP A N 1
ATOM 1110 C CA . ASP A 1 150 ? -1.326 4.962 6.031 1.00 92.62 150 ASP A CA 1
ATOM 1111 C C . ASP A 1 150 ? -2.282 3.908 6.593 1.00 92.62 150 ASP A C 1
ATOM 1113 O O . ASP A 1 150 ? -2.059 2.701 6.490 1.00 92.62 150 ASP A O 1
ATOM 1117 N N . VAL A 1 151 ? -3.363 4.389 7.196 1.00 94.00 151 VAL A N 1
ATOM 1118 C CA . VAL A 1 151 ? -4.486 3.580 7.658 1.00 94.00 151 VAL A CA 1
ATOM 1119 C C . VAL A 1 151 ? -5.704 4.006 6.862 1.00 94.00 151 VAL A C 1
ATOM 1121 O O . VAL A 1 151 ? -6.194 5.129 7.008 1.00 94.00 151 VAL A O 1
ATOM 1124 N N . VAL A 1 152 ? -6.201 3.089 6.037 1.00 90.69 152 VAL A N 1
ATOM 1125 C CA . VAL A 1 152 ? -7.354 3.322 5.171 1.00 90.69 152 VAL A CA 1
ATOM 1126 C C . VAL A 1 152 ? -8.597 2.638 5.743 1.00 90.69 152 VAL A C 1
ATOM 1128 O O . VAL A 1 152 ? -8.563 1.441 6.029 1.00 90.69 152 VAL A O 1
ATOM 1131 N N . PRO A 1 153 ? -9.713 3.365 5.931 1.00 88.50 153 PRO A N 1
ATOM 1132 C CA . PRO A 1 153 ? -10.963 2.744 6.325 1.00 88.50 153 PRO A CA 1
ATOM 1133 C C . PRO A 1 153 ? -11.534 1.982 5.132 1.00 88.50 153 PRO A C 1
ATOM 1135 O O . PRO A 1 153 ? -11.863 2.563 4.097 1.00 88.50 153 PRO A O 1
ATOM 1138 N N . ILE A 1 154 ? -11.680 0.676 5.293 1.00 82.69 154 ILE A N 1
ATOM 1139 C CA . ILE A 1 154 ? -12.424 -0.166 4.367 1.00 82.69 154 ILE A CA 1
ATOM 1140 C C . ILE A 1 154 ? -13.778 -0.486 4.988 1.00 82.69 154 ILE A C 1
ATOM 1142 O O . ILE A 1 154 ? -13.890 -0.728 6.191 1.00 82.69 154 ILE A O 1
ATOM 1146 N N . MET A 1 155 ? -14.829 -0.492 4.176 1.00 66.56 155 MET A N 1
ATOM 1147 C CA . MET A 1 155 ? -16.075 -1.110 4.601 1.00 66.56 155 MET A CA 1
ATOM 1148 C C . MET A 1 155 ? -15.844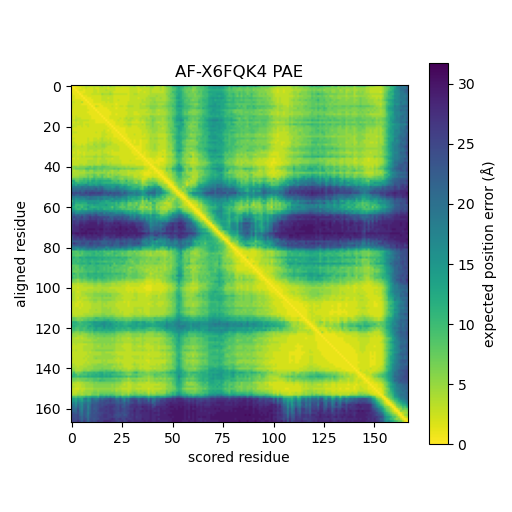 -2.617 4.545 1.00 66.56 155 MET A C 1
ATOM 1150 O O . MET A 1 155 ? -15.831 -3.199 3.461 1.00 66.56 155 MET A O 1
ATOM 1154 N N . ALA A 1 156 ? -15.572 -3.233 5.695 1.00 51.81 156 ALA A N 1
ATOM 1155 C CA . ALA A 1 156 ? -15.500 -4.681 5.774 1.00 51.81 156 ALA A CA 1
ATOM 1156 C C . ALA A 1 156 ? -16.841 -5.252 5.292 1.00 51.81 156 ALA A C 1
ATOM 1158 O O . ALA A 1 156 ? -17.907 -4.839 5.759 1.00 51.81 156 ALA A O 1
ATOM 1159 N N . ALA A 1 157 ? -16.788 -6.200 4.354 1.00 45.53 157 ALA A N 1
ATOM 1160 C CA . ALA A 1 157 ? -17.892 -7.134 4.206 1.00 45.53 157 ALA A CA 1
ATOM 1161 C C . ALA A 1 157 ? -18.135 -7.771 5.588 1.00 45.53 157 ALA A C 1
ATOM 1163 O O . ALA A 1 157 ? -17.163 -7.963 6.329 1.00 45.53 157 ALA A O 1
ATOM 1164 N N . PRO A 1 158 ? -19.392 -8.056 5.975 1.00 35.53 158 PRO A N 1
ATOM 1165 C CA . PRO A 1 158 ? -19.651 -8.748 7.232 1.00 35.53 158 PRO A CA 1
ATOM 1166 C C . PRO A 1 158 ? -18.748 -9.987 7.308 1.00 35.53 158 PRO A C 1
ATOM 1168 O O . PRO A 1 158 ? -18.536 -10.615 6.263 1.00 35.53 158 PRO A O 1
ATOM 1171 N N . PRO A 1 159 ? -18.189 -10.315 8.491 1.00 40.75 159 PRO A N 1
ATOM 1172 C CA . PRO A 1 159 ? -17.335 -11.486 8.640 1.00 40.75 159 PRO A CA 1
ATOM 1173 C C . PRO A 1 159 ? -18.048 -12.669 7.995 1.00 40.75 159 PRO A C 1
ATOM 1175 O O . PRO A 1 159 ? -19.246 -12.871 8.229 1.00 40.75 159 PRO A O 1
ATOM 1178 N N . SER A 1 160 ? -17.340 -13.367 7.108 1.00 43.84 160 SER A N 1
ATOM 1179 C CA . SER A 1 160 ? -17.865 -14.521 6.394 1.00 43.84 160 SER A CA 1
ATOM 1180 C C . SER A 1 160 ? -18.553 -15.431 7.405 1.00 43.84 160 SER A C 1
ATOM 1182 O O . SER A 1 160 ? -17.955 -15.871 8.386 1.00 43.84 160 SER A O 1
ATOM 1184 N N . ILE A 1 161 ? -19.859 -15.629 7.208 1.00 35.59 161 ILE A N 1
ATOM 1185 C CA . ILE A 1 161 ? -20.645 -16.548 8.024 1.00 35.59 161 ILE A CA 1
ATOM 1186 C C . ILE A 1 161 ? -19.901 -17.891 7.973 1.00 35.59 161 ILE A C 1
ATOM 1188 O O . ILE A 1 161 ? -19.692 -18.394 6.861 1.00 35.59 161 ILE A O 1
ATOM 1192 N N . PRO A 1 162 ? -19.464 -18.453 9.116 1.00 34.66 162 PRO A N 1
ATOM 1193 C CA . PRO A 1 162 ? -18.759 -19.725 9.121 1.00 34.66 162 PRO A CA 1
ATOM 1194 C C . PRO A 1 162 ? -19.612 -20.771 8.403 1.00 34.66 162 PRO A C 1
ATOM 1196 O O . PRO A 1 162 ? -20.838 -20.795 8.540 1.00 34.66 162 PRO A O 1
ATOM 1199 N N . ALA A 1 163 ? -18.962 -21.624 7.610 1.00 40.19 163 ALA A N 1
ATOM 1200 C CA . ALA A 1 163 ? -19.627 -22.634 6.786 1.00 40.19 163 ALA A CA 1
ATOM 1201 C C . ALA A 1 163 ? -20.552 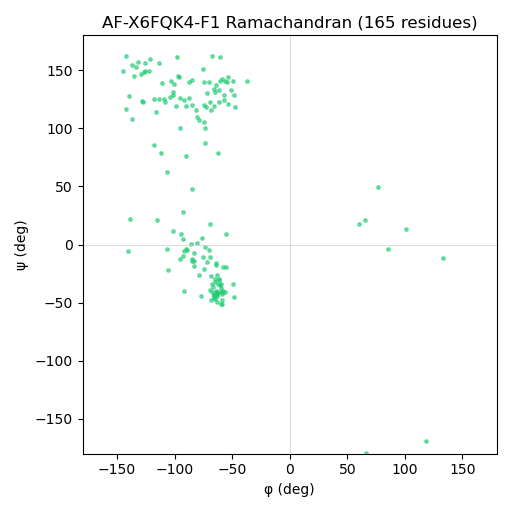-23.572 7.596 1.00 40.19 163 ALA A C 1
ATOM 1203 O O . ALA A 1 163 ? -21.475 -24.149 7.030 1.00 40.19 163 ALA A O 1
ATOM 1204 N N . GLU A 1 164 ? -20.364 -23.657 8.915 1.00 34.06 164 GLU A N 1
ATOM 1205 C CA . GLU A 1 164 ? -21.209 -24.401 9.860 1.00 34.06 164 GLU A CA 1
ATOM 1206 C C . GLU A 1 164 ? -22.614 -23.814 10.071 1.00 34.06 164 GLU A C 1
ATOM 1208 O O . GLU A 1 164 ? -23.465 -24.488 10.635 1.00 34.06 164 GLU A O 1
ATOM 1213 N N . ALA A 1 165 ? -22.904 -22.599 9.595 1.00 35.34 165 ALA A N 1
ATOM 1214 C CA . ALA A 1 165 ? -24.257 -22.032 9.628 1.00 35.34 165 ALA A CA 1
ATOM 1215 C C . ALA A 1 165 ? -25.049 -22.263 8.322 1.00 35.34 165 ALA A C 1
ATOM 1217 O O . ALA A 1 165 ? -26.129 -21.701 8.140 1.00 35.34 165 ALA A O 1
ATOM 1218 N N . ARG A 1 166 ? -24.521 -23.084 7.401 1.00 40.03 166 ARG A N 1
ATOM 1219 C CA . ARG A 1 166 ? -25.256 -23.631 6.249 1.00 40.03 166 ARG A CA 1
ATOM 1220 C C . ARG A 1 166 ? -25.560 -25.115 6.483 1.00 40.03 166 ARG A C 1
ATOM 1222 O O . ARG A 1 166 ? -25.087 -25.968 5.736 1.00 40.03 166 ARG A O 1
ATOM 1229 N N . SER A 1 167 ? -26.331 -25.414 7.523 1.00 35.97 167 SER A N 1
ATOM 1230 C CA . SER A 1 167 ? -26.967 -26.722 7.727 1.00 35.97 167 SER A CA 1
ATOM 1231 C C . SER A 1 167 ? -28.405 -26.534 8.170 1.00 35.97 167 SER A C 1
ATOM 1233 O O . SER A 1 167 ? -28.582 -25.805 9.173 1.00 35.97 167 SER A O 1
#

Secondary structure (DSSP, 8-state):
---GGGTTTTHHHHHHTT--S-GGGGG-TTSTTGGGEEE-SSSEEEEEEEE-SSS-EEEEE--------TTS-TT--HHHH----SSGGGPPPPPTT---EE-------HHHHTTT--TTS-HHHHHHHHHHHHHHHHHHHTTSTT-----PPP-PPPPPPPGGG--

Mean predicted aligned error: 10.56 Å

Foldseek 3Di:
DDDLCCQQVCVVVVVVVPDPDRSVVSVDCVDPPNQQWKDFPPDIWGWDWDPPDDPDIDIHTDDQAPPPPPDDDPPDPCVPVPDDDPDPVSDDDHDPPTDIGGDPDDDDCPCQLCVVQDPPDDPVRNVVSNVVSQVVVQVVQPVDPPGGDGDDDDPDDPPPDPPVV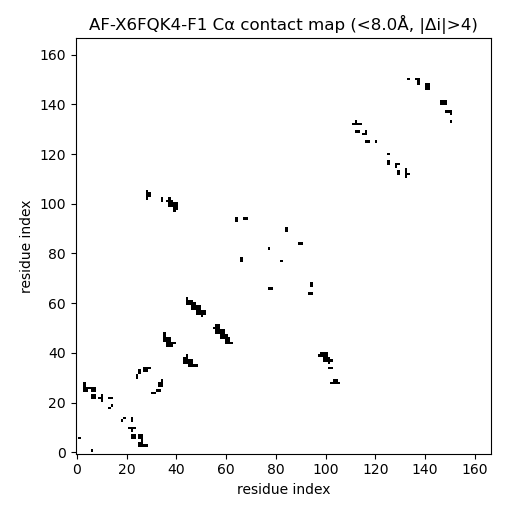VD